Protein AF-A0A0D0D500-F1 (afdb_monomer_lite)

Organism: NCBI:txid930991

Foldseek 3Di:
DPPQWPPAFDFDADPNWTWTWTAGPDPPDGDIDIGTPPDPVPVDCPVVLVCCCVRVHVPSD

pLDDT: mean 84.63, std 10.17, range [45.59, 93.25]

Radius of gyration: 12.08 Å; chains: 1; bounding box: 32×18×31 Å

Sequence (61 aa):
VNAFFEVTPKIIEIDGRCAHEFKCSTHGCKVTIRRYLDKKDTCSTGNMRKHVKSCWGPKVL

Secondary structure (DSSP, 8-state):
---SB-SSPEEEEETTEEEEEEEB-STT---EEEEESSSS-TT--HHHHHHHHHHT-TT--

Structure (mmCIF, N/CA/C/O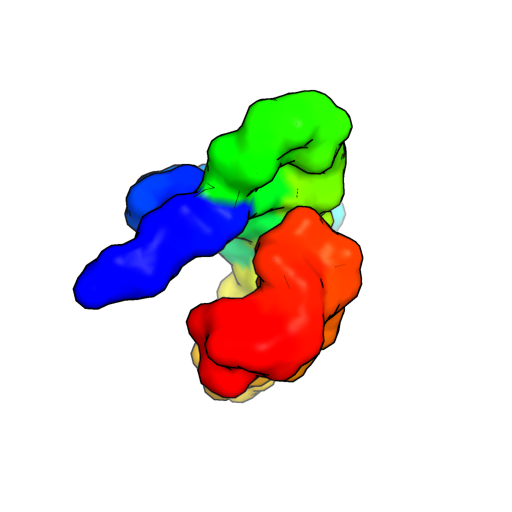 backbone):
data_AF-A0A0D0D500-F1
#
_entry.id   AF-A0A0D0D500-F1
#
loop_
_atom_site.group_PDB
_atom_site.id
_atom_site.type_symbol
_atom_site.label_atom_id
_atom_site.label_alt_id
_atom_site.label_comp_id
_atom_site.label_asym_id
_atom_site.label_entity_id
_atom_site.label_seq_id
_atom_site.pdbx_PDB_ins_code
_atom_site.Cartn_x
_atom_site.Cartn_y
_atom_site.Cartn_z
_atom_site.occupancy
_atom_site.B_iso_or_equiv
_atom_site.auth_seq_id
_atom_site.auth_comp_id
_atom_site.auth_asym_id
_atom_site.auth_atom_id
_atom_site.pdbx_PDB_model_num
ATOM 1 N N . VAL A 1 1 ? 14.813 8.664 2.450 1.00 45.59 1 VAL A N 1
ATOM 2 C CA . VAL A 1 1 ? 13.334 8.749 2.408 1.00 45.59 1 VAL A CA 1
ATOM 3 C C . VAL A 1 1 ? 12.883 8.003 1.172 1.00 45.59 1 VAL A C 1
ATOM 5 O O . VAL A 1 1 ? 13.084 8.497 0.073 1.00 45.59 1 VAL A O 1
ATOM 8 N N . ASN A 1 2 ? 12.379 6.782 1.326 1.00 57.44 2 ASN A N 1
ATOM 9 C CA . ASN A 1 2 ? 11.934 6.000 0.177 1.00 57.44 2 ASN A CA 1
ATOM 10 C C . ASN A 1 2 ? 10.480 6.371 -0.136 1.00 57.44 2 ASN A C 1
ATOM 12 O O . ASN A 1 2 ? 9.566 5.942 0.563 1.00 57.44 2 ASN A O 1
ATOM 16 N N . ALA A 1 3 ? 10.275 7.201 -1.159 1.00 76.56 3 ALA A N 1
ATOM 17 C CA . ALA A 1 3 ? 8.974 7.751 -1.546 1.00 76.56 3 ALA A CA 1
ATOM 18 C C . ALA A 1 3 ? 8.137 6.779 -2.410 1.00 76.56 3 ALA A C 1
ATOM 20 O O . ALA A 1 3 ? 7.619 7.162 -3.455 1.00 76.56 3 ALA A O 1
ATOM 21 N N . PHE A 1 4 ? 8.015 5.509 -2.004 1.00 88.62 4 PHE A N 1
ATOM 22 C CA . PHE A 1 4 ? 7.221 4.503 -2.740 1.00 88.62 4 PHE A CA 1
ATOM 23 C C . PHE A 1 4 ? 5.710 4.627 -2.52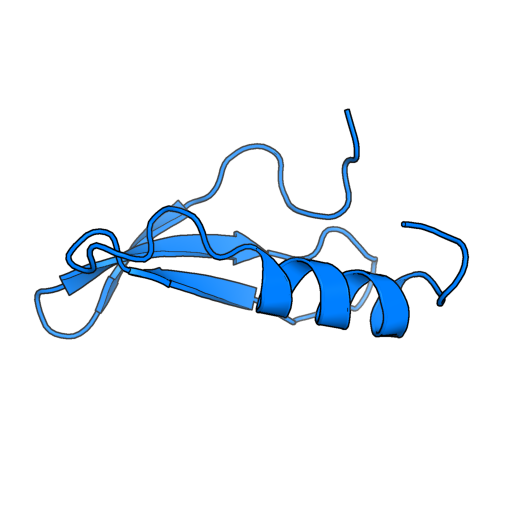9 1.00 88.62 4 PHE A C 1
ATOM 25 O O . PHE A 1 4 ? 4.914 4.082 -3.295 1.00 88.62 4 PHE A O 1
ATOM 32 N N . PHE A 1 5 ? 5.325 5.309 -1.456 1.00 89.62 5 PHE A N 1
ATOM 33 C CA . PHE A 1 5 ? 3.946 5.586 -1.098 1.00 89.62 5 PHE A CA 1
ATOM 34 C C . PHE A 1 5 ? 3.788 7.089 -0.878 1.00 89.62 5 PHE A C 1
ATOM 36 O O . PHE A 1 5 ? 4.777 7.791 -0.649 1.00 89.62 5 PHE A O 1
ATOM 43 N N . GLU A 1 6 ? 2.552 7.575 -0.952 1.00 87.00 6 GLU A N 1
ATOM 44 C CA . GLU A 1 6 ? 2.215 8.951 -0.582 1.00 87.00 6 GLU A CA 1
ATOM 45 C C . GLU A 1 6 ? 2.749 9.270 0.828 1.00 87.00 6 GLU A C 1
ATOM 47 O O . GLU A 1 6 ? 2.654 8.452 1.745 1.00 87.00 6 GLU A O 1
ATOM 52 N N . VAL A 1 7 ? 3.351 10.456 0.979 1.00 79.25 7 VAL A N 1
ATOM 53 C CA . VAL A 1 7 ? 4.102 10.857 2.187 1.00 79.25 7 VAL A CA 1
ATOM 54 C C . VAL A 1 7 ? 3.213 10.878 3.430 1.00 79.25 7 VAL A C 1
ATOM 56 O O . VAL A 1 7 ? 3.661 10.537 4.524 1.00 79.25 7 VAL A O 1
ATOM 59 N N . THR A 1 8 ? 1.947 11.244 3.255 1.00 81.62 8 THR A N 1
ATOM 60 C CA . THR A 1 8 ? 0.963 11.301 4.331 1.00 81.62 8 THR A CA 1
ATOM 61 C C . THR A 1 8 ? -0.028 10.152 4.152 1.00 81.62 8 THR A C 1
ATOM 63 O O . THR A 1 8 ? -0.863 10.222 3.247 1.00 81.62 8 THR A O 1
ATOM 66 N N . PRO A 1 9 ? 0.036 9.087 4.977 1.00 82.88 9 PRO A N 1
ATOM 67 C CA . PRO A 1 9 ? -0.993 8.060 4.956 1.00 82.88 9 PRO A CA 1
ATOM 68 C C . PRO A 1 9 ? -2.326 8.663 5.391 1.00 82.88 9 PRO A C 1
ATOM 70 O O . PRO A 1 9 ? -2.385 9.485 6.307 1.00 82.88 9 PRO A O 1
ATOM 73 N N . LYS A 1 10 ? -3.411 8.236 4.750 1.00 89.50 10 LYS A N 1
ATOM 74 C CA . LYS A 1 10 ? -4.756 8.656 5.149 1.00 89.50 10 LYS A CA 1
ATOM 75 C C . LYS A 1 10 ? -5.198 7.830 6.347 1.00 89.50 10 LYS A C 1
ATOM 77 O O . LYS A 1 10 ? -5.029 6.614 6.344 1.00 89.50 10 LYS A O 1
ATOM 82 N N . ILE A 1 11 ? -5.775 8.470 7.358 1.00 90.00 11 ILE A N 1
ATOM 83 C CA . ILE A 1 11 ? -6.481 7.754 8.424 1.00 90.00 11 ILE A CA 1
ATOM 84 C C . ILE A 1 11 ? -7.906 7.535 7.929 1.00 90.00 11 ILE A C 1
ATOM 86 O O . ILE A 1 11 ? -8.601 8.494 7.600 1.00 90.00 11 ILE A O 1
ATOM 90 N N . ILE A 1 12 ? -8.313 6.276 7.838 1.00 92.25 12 ILE A N 1
ATOM 91 C CA . ILE A 1 12 ? -9.658 5.878 7.429 1.00 92.25 12 ILE A CA 1
ATOM 92 C C . ILE A 1 12 ? -10.283 4.995 8.501 1.00 92.25 12 ILE A C 1
ATOM 94 O O . ILE A 1 12 ? -9.575 4.296 9.226 1.00 92.25 12 ILE A O 1
ATOM 98 N N . GLU A 1 13 ? -11.607 5.000 8.572 1.00 92.50 13 GLU A N 1
ATOM 99 C CA . GLU A 1 13 ? -12.374 4.066 9.387 1.00 92.50 13 GLU A CA 1
ATOM 100 C C . GLU A 1 13 ? -13.045 3.040 8.469 1.00 92.50 13 GLU A C 1
ATOM 102 O O . GLU A 1 13 ? -13.684 3.402 7.481 1.00 92.50 13 GLU A O 1
ATOM 107 N N . ILE A 1 14 ? -12.854 1.755 8.761 1.00 88.25 14 ILE A N 1
ATOM 108 C CA . ILE A 1 14 ? -13.474 0.638 8.044 1.00 88.25 14 ILE A CA 1
ATOM 109 C C . ILE A 1 14 ? -14.142 -0.244 9.092 1.00 88.25 14 ILE A C 1
ATOM 111 O O . ILE A 1 14 ? -13.455 -0.775 9.963 1.00 88.25 14 ILE A O 1
ATOM 115 N N . ASP A 1 15 ? -15.465 -0.388 9.012 1.00 88.62 15 ASP A N 1
ATOM 116 C CA . ASP A 1 15 ? -16.264 -1.220 9.924 1.00 88.62 15 ASP A CA 1
ATOM 117 C C . ASP A 1 15 ? -16.002 -0.911 11.415 1.00 88.62 15 ASP A C 1
ATOM 119 O O . ASP A 1 15 ? -15.826 -1.812 12.238 1.00 88.62 15 ASP A O 1
ATOM 123 N N . GLY A 1 16 ? -15.900 0.380 11.760 1.00 89.00 16 GLY A N 1
ATOM 124 C CA . GLY A 1 16 ? -15.605 0.845 13.121 1.00 89.00 16 GLY A CA 1
ATOM 125 C C . GLY A 1 16 ? -14.146 0.666 13.561 1.00 89.00 16 GLY A C 1
ATOM 126 O O . GLY A 1 16 ? -13.836 0.811 14.743 1.00 89.00 16 GLY A O 1
ATOM 127 N N . ARG A 1 17 ? -13.231 0.323 12.642 1.00 88.56 17 ARG A N 1
ATOM 128 C CA . ARG A 1 17 ? -11.796 0.153 12.918 1.00 88.56 17 ARG A CA 1
ATOM 129 C C . ARG A 1 17 ? -10.964 1.186 12.172 1.00 88.56 17 ARG A C 1
ATOM 131 O O . ARG A 1 17 ? -11.018 1.274 10.946 1.00 88.56 17 ARG A O 1
ATOM 138 N N . CYS A 1 18 ? -10.119 1.908 12.903 1.00 89.62 18 CYS A N 1
ATOM 139 C CA . CYS A 1 18 ? -9.193 2.868 12.311 1.00 89.62 18 CYS A CA 1
ATOM 140 C C . CYS A 1 18 ? -8.036 2.158 11.593 1.00 89.62 18 CYS A C 1
ATOM 142 O O . CYS A 1 18 ? -7.428 1.226 12.127 1.00 89.62 18 CYS A O 1
ATOM 144 N N . ALA A 1 19 ? -7.681 2.634 10.404 1.00 89.62 19 ALA A N 1
ATOM 145 C CA . ALA A 1 19 ? -6.560 2.146 9.619 1.00 89.62 19 ALA A CA 1
ATOM 146 C C . ALA A 1 19 ? -5.789 3.286 8.951 1.00 89.62 19 ALA A C 1
ATOM 148 O O . ALA A 1 19 ? -6.360 4.280 8.513 1.00 89.62 19 ALA A O 1
ATOM 149 N N . HIS A 1 20 ? -4.478 3.101 8.820 1.00 89.62 20 HIS A N 1
ATOM 150 C CA . HIS A 1 20 ? -3.646 3.882 7.917 1.00 89.62 20 HIS A CA 1
ATOM 151 C C . HIS A 1 20 ? -3.716 3.301 6.511 1.00 89.62 20 HIS A C 1
ATOM 153 O O . HIS A 1 20 ? -3.372 2.140 6.286 1.00 89.62 20 HIS A O 1
ATOM 159 N N . GLU A 1 21 ? -4.124 4.119 5.558 1.00 90.12 21 GLU A N 1
ATOM 160 C CA . GLU A 1 21 ? -4.152 3.799 4.146 1.00 90.12 21 GLU A CA 1
ATOM 161 C C . GLU A 1 21 ? -2.937 4.422 3.443 1.00 90.12 21 GLU A C 1
ATOM 163 O O . GLU A 1 21 ? -2.752 5.640 3.424 1.00 90.12 21 GLU A O 1
ATOM 168 N N . PHE A 1 22 ? -2.096 3.561 2.870 1.00 90.50 22 PHE A N 1
ATOM 169 C CA . PHE A 1 22 ? -0.899 3.915 2.115 1.00 90.50 22 PHE A CA 1
ATOM 170 C C . PHE A 1 22 ? -1.145 3.686 0.629 1.00 90.50 22 PHE A C 1
ATOM 172 O O . PHE A 1 22 ? -1.292 2.544 0.185 1.00 90.50 22 PHE A O 1
ATOM 179 N N . LYS A 1 23 ? -1.155 4.761 -0.154 1.00 92.25 23 LYS A N 1
ATOM 180 C CA . LYS A 1 23 ? -1.320 4.697 -1.607 1.00 92.25 23 LYS A CA 1
ATOM 181 C C . LYS A 1 23 ? 0.030 4.647 -2.306 1.00 92.25 23 LYS A C 1
ATOM 183 O O . LYS A 1 23 ? 0.925 5.412 -1.957 1.00 92.25 23 LYS A O 1
ATOM 188 N N . CYS A 1 24 ? 0.180 3.732 -3.264 1.00 93.25 24 CYS A N 1
ATOM 189 C CA . CYS A 1 24 ? 1.388 3.653 -4.081 1.00 93.25 24 CYS A CA 1
ATOM 190 C C . CYS A 1 24 ? 1.575 4.945 -4.891 1.00 93.25 24 CYS A C 1
ATOM 192 O O . CYS A 1 24 ? 0.616 5.463 -5.462 1.00 93.25 24 CYS A O 1
ATOM 194 N N . SER A 1 25 ? 2.806 5.456 -4.943 1.00 91.69 25 SER A N 1
ATOM 195 C CA . SER A 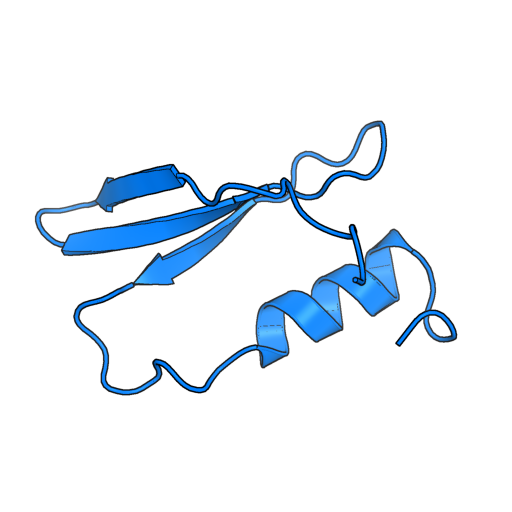1 25 ? 3.148 6.676 -5.687 1.00 91.69 25 SER A CA 1
ATOM 196 C C . SER A 1 25 ? 3.504 6.415 -7.158 1.00 91.69 25 SER A C 1
ATOM 198 O O . SER A 1 25 ? 3.678 7.366 -7.918 1.00 91.69 25 SER A O 1
ATOM 200 N N . THR A 1 26 ? 3.604 5.150 -7.593 1.00 91.19 26 THR A N 1
ATOM 201 C CA . THR A 1 26 ? 3.879 4.811 -8.998 1.00 91.19 26 THR A CA 1
ATOM 202 C C . THR A 1 26 ? 2.739 5.274 -9.896 1.00 91.19 26 THR A C 1
ATOM 204 O O . THR A 1 26 ? 1.571 4.959 -9.658 1.00 91.19 26 THR A O 1
ATOM 207 N N . HIS A 1 27 ? 3.084 5.957 -10.986 1.00 88.62 27 HIS A N 1
ATOM 208 C CA . HIS A 1 27 ? 2.111 6.370 -11.988 1.00 88.62 27 HIS A CA 1
ATOM 209 C C . HIS A 1 27 ? 1.343 5.161 -12.554 1.00 88.62 27 HIS A C 1
ATOM 211 O O . HIS A 1 27 ? 1.940 4.179 -12.990 1.00 88.62 27 HIS A O 1
ATOM 217 N N . GLY A 1 28 ? 0.010 5.224 -12.529 1.00 89.56 28 GLY A N 1
ATOM 218 C CA . GLY A 1 28 ? -0.872 4.149 -12.999 1.00 89.56 28 GLY A CA 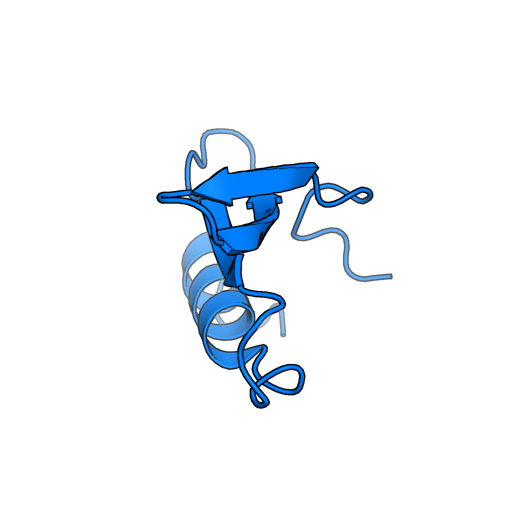1
ATOM 219 C C . GLY A 1 28 ? -1.135 3.023 -11.990 1.00 89.56 28 GLY A C 1
ATOM 220 O O . GLY A 1 28 ? -2.053 2.230 -12.200 1.00 89.56 28 GLY A O 1
ATOM 221 N N . CYS A 1 29 ? -0.411 2.967 -10.867 1.00 93.12 29 CYS A N 1
ATOM 222 C CA . CYS A 1 29 ? -0.680 1.989 -9.818 1.00 93.12 29 CYS A CA 1
ATOM 223 C C . CYS A 1 29 ? -1.843 2.449 -8.929 1.00 93.12 29 CYS A C 1
ATOM 225 O O . CYS A 1 29 ? -1.819 3.530 -8.345 1.00 93.12 29 CYS A O 1
ATOM 227 N N . LYS A 1 30 ? -2.870 1.604 -8.799 1.00 92.56 30 LYS A N 1
ATOM 228 C CA . LYS A 1 30 ? -4.053 1.860 -7.955 1.00 92.56 30 LYS A CA 1
ATOM 229 C C . LYS A 1 30 ? -4.024 1.086 -6.636 1.00 92.56 30 LYS A C 1
ATOM 231 O O . LYS A 1 30 ? -5.033 1.022 -5.943 1.00 92.56 30 LYS A O 1
ATOM 236 N N . VAL A 1 31 ? -2.896 0.449 -6.315 1.00 93.19 31 VAL A N 1
ATOM 237 C CA . VAL A 1 31 ? -2.776 -0.354 -5.098 1.00 93.19 31 VAL A CA 1
ATOM 238 C C . VAL A 1 31 ? -2.741 0.557 -3.881 1.00 93.19 31 VAL A C 1
ATOM 240 O O . VAL A 1 31 ? -1.923 1.476 -3.782 1.00 93.19 31 VAL A O 1
ATOM 243 N N . THR A 1 32 ? -3.595 0.216 -2.925 1.00 91.94 32 THR A N 1
ATOM 244 C CA . THR A 1 32 ? -3.648 0.845 -1.614 1.00 91.94 32 THR A CA 1
ATOM 245 C C . THR A 1 32 ? -3.478 -0.221 -0.546 1.00 91.94 32 THR A C 1
ATOM 247 O O . THR A 1 32 ? -4.148 -1.253 -0.562 1.00 91.94 32 THR A O 1
ATOM 250 N N . ILE A 1 33 ? -2.552 0.007 0.378 1.00 89.81 33 ILE A N 1
ATOM 251 C CA . ILE A 1 33 ? -2.250 -0.919 1.467 1.00 89.81 33 ILE A CA 1
ATOM 252 C C . ILE A 1 33 ? -2.805 -0.329 2.750 1.00 89.81 33 ILE A C 1
ATOM 254 O O . ILE A 1 33 ? -2.460 0.785 3.129 1.00 89.81 33 ILE A O 1
ATOM 258 N N . ARG A 1 34 ? -3.659 -1.092 3.426 1.00 89.50 34 ARG A N 1
ATOM 259 C CA . ARG A 1 34 ? -4.307 -0.675 4.669 1.00 89.50 34 ARG A CA 1
ATOM 260 C C . ARG A 1 34 ? -3.650 -1.354 5.853 1.00 89.50 34 ARG A C 1
ATOM 262 O O . ARG A 1 34 ? -3.455 -2.571 5.847 1.00 89.50 34 ARG A O 1
ATOM 269 N N . ARG A 1 35 ? -3.327 -0.569 6.874 1.00 87.00 35 ARG A N 1
ATOM 270 C CA . ARG A 1 35 ? -2.772 -1.046 8.134 1.00 87.00 35 ARG A CA 1
ATOM 271 C C . ARG A 1 35 ? -3.656 -0.599 9.280 1.00 87.00 35 ARG A C 1
ATOM 273 O O . ARG A 1 35 ? -3.648 0.570 9.650 1.00 87.00 35 ARG A O 1
ATOM 280 N N . TYR A 1 36 ? -4.412 -1.540 9.823 1.00 86.69 36 TYR A N 1
ATOM 281 C CA . TYR A 1 36 ? -5.287 -1.263 10.949 1.00 86.69 36 TYR A CA 1
ATOM 282 C C . TYR A 1 36 ? -4.482 -0.899 12.203 1.00 86.69 36 TYR A C 1
ATOM 284 O O . TYR A 1 36 ? -3.418 -1.469 12.458 1.00 86.69 36 TYR A O 1
ATOM 292 N N . LEU A 1 37 ? -4.976 0.094 12.937 1.00 83.19 37 LEU A N 1
ATOM 293 C CA . LEU A 1 37 ? -4.367 0.656 14.145 1.00 83.19 37 LEU A CA 1
ATOM 294 C C . LEU A 1 37 ? -4.746 -0.112 15.414 1.00 83.19 37 LEU A C 1
ATOM 296 O O . LEU A 1 37 ? -4.077 0.022 16.433 1.00 83.19 37 LEU A O 1
ATOM 300 N N . ASP A 1 38 ? -5.795 -0.926 15.340 1.00 78.75 38 ASP A N 1
ATOM 301 C CA . ASP A 1 38 ? -6.301 -1.767 16.426 1.00 78.75 38 ASP A CA 1
ATOM 302 C C . ASP A 1 38 ? -5.428 -3.010 16.685 1.00 78.75 38 ASP A C 1
ATOM 304 O O . ASP A 1 38 ? -5.473 -3.597 17.768 1.00 78.75 38 ASP A O 1
ATOM 308 N N . LYS A 1 39 ? -4.613 -3.429 15.708 1.00 69.00 39 LYS A N 1
ATOM 309 C CA . LYS A 1 39 ? -3.770 -4.623 15.817 1.00 69.00 39 LYS A CA 1
ATOM 310 C C . LYS A 1 39 ? -2.393 -4.301 16.393 1.00 69.00 39 LYS A C 1
ATOM 312 O O . LYS A 1 39 ? -1.696 -3.408 15.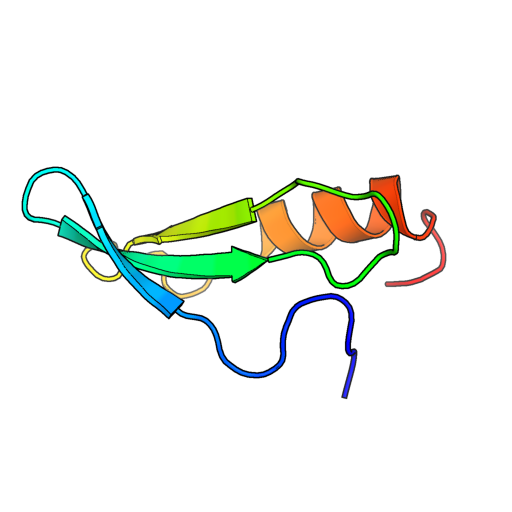922 1.00 69.00 39 LYS A O 1
ATOM 317 N N . LYS A 1 40 ? -1.934 -5.157 17.318 1.00 66.38 40 LYS A N 1
ATOM 318 C CA . LYS A 1 40 ? -0.547 -5.196 17.836 1.00 66.38 40 LYS A CA 1
ATOM 319 C C . LYS A 1 40 ? 0.529 -5.385 16.750 1.00 66.38 40 LYS A C 1
ATOM 321 O O . LYS A 1 40 ? 1.703 -5.179 17.028 1.00 66.38 40 LYS A O 1
ATOM 326 N N . ASP A 1 41 ? 0.147 -5.711 15.513 1.00 63.44 41 ASP A N 1
ATOM 327 C CA . ASP A 1 41 ? 1.031 -5.826 14.340 1.00 63.44 41 ASP A CA 1
ATOM 328 C C . ASP A 1 41 ? 1.434 -4.473 13.722 1.00 63.44 41 ASP A C 1
ATOM 330 O O . ASP A 1 41 ? 1.664 -4.331 12.515 1.00 63.44 41 ASP A O 1
ATOM 334 N N . THR A 1 42 ? 1.612 -3.456 14.562 1.00 59.22 42 THR A N 1
ATOM 335 C CA . THR A 1 42 ? 2.146 -2.148 14.170 1.00 59.22 42 THR A CA 1
ATOM 336 C C . THR A 1 42 ? 3.598 -2.219 13.655 1.00 59.22 42 THR A C 1
ATOM 338 O O . THR A 1 42 ? 4.126 -1.244 13.124 1.00 59.22 42 THR A O 1
ATOM 341 N N . CYS A 1 43 ? 4.265 -3.367 13.768 1.00 65.12 43 CYS A N 1
ATOM 342 C CA . CYS A 1 43 ? 5.526 -3.730 13.105 1.00 65.12 43 CYS A CA 1
ATOM 343 C C . CYS A 1 43 ? 5.445 -4.016 11.591 1.00 65.12 43 CYS A C 1
ATOM 345 O O . CYS A 1 43 ? 6.413 -3.814 10.851 1.00 65.12 43 CYS A O 1
ATOM 347 N N . SER A 1 44 ? 4.322 -4.558 11.109 1.00 66.56 44 SER A N 1
ATOM 348 C CA . SER A 1 44 ? 4.341 -5.303 9.846 1.00 66.56 44 SER A CA 1
ATOM 349 C C . SER A 1 44 ? 4.360 -4.382 8.623 1.00 66.56 44 SER A C 1
ATOM 351 O O . SER A 1 44 ? 3.380 -3.715 8.291 1.00 66.56 44 SER A O 1
ATOM 353 N N . THR A 1 45 ? 5.500 -4.358 7.927 1.00 79.81 45 THR A N 1
ATOM 354 C CA . THR A 1 45 ? 5.689 -3.692 6.622 1.00 79.81 45 THR A CA 1
ATOM 355 C C . THR A 1 45 ? 5.811 -4.699 5.475 1.00 79.81 45 THR A C 1
ATOM 357 O O . THR A 1 45 ? 6.090 -4.323 4.337 1.00 79.81 45 THR A O 1
ATOM 360 N N . GLY A 1 46 ? 5.585 -5.990 5.746 1.00 84.44 46 GLY A N 1
ATOM 361 C CA . GLY A 1 46 ? 5.794 -7.072 4.781 1.00 84.44 46 GLY A CA 1
ATOM 362 C C . GLY A 1 46 ? 4.979 -6.897 3.499 1.00 84.44 46 GLY A C 1
ATOM 363 O O . GLY A 1 46 ? 5.523 -7.028 2.404 1.00 84.44 46 GLY A O 1
ATOM 364 N N . ASN A 1 47 ? 3.703 -6.518 3.621 1.00 85.69 47 ASN A N 1
ATOM 365 C CA . ASN A 1 47 ? 2.832 -6.281 2.465 1.00 85.69 47 ASN A CA 1
ATOM 366 C C . ASN A 1 47 ? 3.299 -5.078 1.634 1.00 85.69 47 ASN A C 1
ATOM 368 O O . ASN A 1 47 ? 3.296 -5.146 0.406 1.00 85.69 47 ASN A O 1
ATOM 372 N N . MET A 1 48 ? 3.784 -4.020 2.292 1.00 88.56 48 MET A N 1
ATOM 373 C CA . MET A 1 48 ? 4.357 -2.854 1.612 1.00 88.56 48 MET A CA 1
ATOM 374 C C . MET A 1 48 ? 5.618 -3.235 0.841 1.00 88.56 48 MET A C 1
ATOM 376 O O . MET A 1 48 ? 5.730 -2.923 -0.341 1.00 88.56 48 MET A O 1
ATOM 380 N N . ARG A 1 49 ? 6.533 -3.987 1.466 1.00 88.94 49 ARG A N 1
ATOM 381 C CA . ARG A 1 49 ? 7.770 -4.442 0.814 1.00 88.94 49 ARG A CA 1
ATOM 382 C C . ARG A 1 49 ? 7.498 -5.350 -0.384 1.00 88.94 49 ARG A C 1
ATOM 384 O O . ARG A 1 49 ? 8.117 -5.179 -1.429 1.00 88.94 49 ARG A O 1
ATOM 391 N N . LYS A 1 50 ? 6.562 -6.297 -0.252 1.00 90.38 50 LYS A N 1
ATOM 392 C CA . LYS A 1 50 ? 6.147 -7.179 -1.356 1.00 90.38 50 LYS A CA 1
ATOM 393 C C . LYS A 1 50 ? 5.604 -6.375 -2.535 1.00 90.38 50 LYS A C 1
ATOM 395 O O . LYS A 1 50 ? 6.021 -6.608 -3.666 1.00 90.38 50 LYS A O 1
ATOM 400 N N . HIS A 1 51 ? 4.732 -5.404 -2.263 1.00 92.31 51 HIS A N 1
ATOM 401 C CA . HIS A 1 51 ? 4.200 -4.537 -3.306 1.00 92.31 51 HIS A CA 1
ATOM 402 C C . HIS A 1 51 ? 5.306 -3.738 -3.996 1.00 92.31 51 HIS A C 1
ATOM 404 O O . HIS A 1 51 ? 5.379 -3.753 -5.219 1.00 92.31 51 HIS A O 1
ATOM 410 N N . VAL A 1 52 ? 6.201 -3.100 -3.236 1.00 91.75 52 VAL A N 1
ATOM 411 C CA . VAL A 1 52 ? 7.297 -2.311 -3.813 1.00 91.75 52 VAL A CA 1
ATOM 412 C C . VAL A 1 52 ? 8.178 -3.163 -4.725 1.00 91.75 52 VAL A C 1
ATOM 414 O O . VAL A 1 52 ? 8.442 -2.749 -5.849 1.00 91.75 52 VAL A O 1
ATOM 417 N N . LYS A 1 53 ? 8.546 -4.384 -4.312 1.00 91.50 53 LYS A N 1
ATOM 418 C CA . LYS A 1 53 ? 9.319 -5.306 -5.164 1.00 91.50 53 LYS A CA 1
ATOM 419 C C . LYS A 1 53 ? 8.606 -5.646 -6.474 1.00 91.50 53 LYS A C 1
ATOM 421 O O . LYS A 1 53 ? 9.259 -5.758 -7.504 1.00 91.50 53 LYS A O 1
ATOM 426 N N . SER A 1 54 ? 7.284 -5.807 -6.443 1.00 91.12 54 SER A N 1
ATOM 427 C CA . SER A 1 54 ? 6.490 -6.102 -7.641 1.00 91.12 54 SER A CA 1
ATOM 428 C C . SER A 1 54 ? 6.235 -4.875 -8.519 1.00 91.12 54 SER A C 1
ATOM 430 O O . SER A 1 54 ? 6.110 -5.026 -9.727 1.00 91.12 54 SER A O 1
ATOM 432 N N . CYS A 1 55 ? 6.096 -3.690 -7.925 1.00 93.00 55 CYS A N 1
ATOM 433 C CA . CYS A 1 55 ? 5.656 -2.473 -8.612 1.00 93.00 55 CYS A CA 1
ATOM 434 C C . CYS A 1 55 ? 6.833 -1.650 -9.150 1.00 93.00 55 CYS A C 1
ATOM 436 O O . CYS A 1 55 ? 6.756 -1.100 -10.241 1.00 93.00 55 CYS A O 1
ATOM 438 N N . TRP A 1 56 ? 7.933 -1.594 -8.398 1.00 90.50 56 TRP A N 1
ATOM 439 C CA . TRP A 1 56 ? 9.138 -0.830 -8.740 1.00 90.50 56 TRP A CA 1
ATOM 440 C C . TRP A 1 56 ? 10.296 -1.722 -9.197 1.00 90.50 56 TRP A C 1
ATOM 442 O O . TRP A 1 56 ? 11.273 -1.238 -9.759 1.00 90.50 56 TRP A O 1
ATOM 452 N N . GLY A 1 57 ? 10.188 -3.030 -8.965 1.00 89.44 57 GLY A N 1
ATOM 453 C CA . GLY A 1 57 ? 11.203 -4.016 -9.301 1.00 89.44 57 GLY A CA 1
ATOM 454 C C . GLY A 1 57 ? 11.925 -4.573 -8.067 1.00 89.44 57 GLY A C 1
ATOM 455 O O . GLY A 1 57 ? 12.037 -3.918 -7.028 1.00 89.44 57 GLY A O 1
ATOM 456 N N . PRO A 1 58 ? 12.452 -5.806 -8.157 1.00 84.88 58 PRO A N 1
ATOM 457 C CA . PRO A 1 58 ? 12.952 -6.548 -7.000 1.00 84.88 58 PRO A CA 1
ATOM 458 C C . PRO A 1 58 ? 14.237 -5.974 -6.385 1.00 84.88 58 PRO A C 1
ATOM 460 O O . PRO A 1 58 ? 14.557 -6.330 -5.255 1.00 84.88 58 PRO A O 1
ATOM 463 N N . LYS A 1 59 ? 14.956 -5.100 -7.104 1.00 83.69 59 LYS A N 1
ATOM 464 C CA . LYS A 1 59 ? 16.231 -4.487 -6.681 1.00 83.69 59 LYS A CA 1
ATOM 465 C C . LYS A 1 59 ? 16.077 -3.117 -6.000 1.00 83.69 59 LYS A C 1
ATOM 467 O O . LYS A 1 59 ? 17.074 -2.470 -5.713 1.00 83.69 59 LYS A O 1
ATOM 472 N N . VAL A 1 60 ? 14.844 -2.653 -5.795 1.00 82.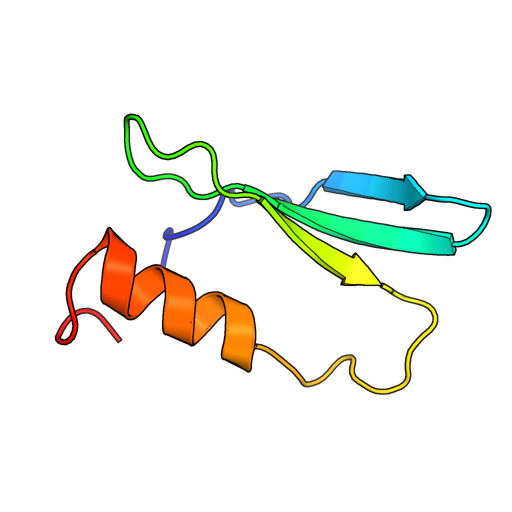44 60 VAL A N 1
ATOM 473 C CA . VAL A 1 60 ? 14.543 -1.304 -5.281 1.00 82.44 60 VAL A CA 1
ATOM 474 C C . VAL A 1 60 ? 14.509 -1.233 -3.741 1.00 82.44 60 VAL A C 1
ATOM 476 O O . VAL A 1 60 ? 14.510 -0.143 -3.169 1.00 82.44 60 VAL A O 1
ATOM 479 N N . LEU A 1 61 ? 14.494 -2.387 -3.062 1.00 75.31 61 LEU A N 1
ATOM 480 C CA . LEU A 1 61 ? 14.414 -2.530 -1.603 1.00 75.31 61 LEU A CA 1
ATOM 481 C C . LEU A 1 61 ? 15.599 -3.282 -1.013 1.00 75.31 61 LEU A C 1
ATOM 483 O O . LEU A 1 61 ? 16.017 -4.277 -1.645 1.00 75.31 61 LEU A O 1
#